Protein AF-A0A1H3VQ91-F1 (afdb_monomer)

Foldseek 3Di:
DKWAFADKAFPPDDDDPDDDPDFTKIWTWTADPVGDIDIDIDGPVLCVVQVPDHRFMWDADPVRRIHTPPPPPDDDDDPPPPDD

Solvent-accessible surface area (backbone atoms only — not comparable to full-atom values): 5330 Å² total; per-residue (Å²): 117,62,31,33,28,70,40,77,40,71,66,81,76,69,97,65,80,79,58,95,83,68,78,58,51,23,38,34,33,30,30,37,91,92,65,56,72,50,76,46,81,43,50,47,67,51,35,62,76,45,72,55,51,70,72,35,45,30,37,60,51,97,84,71,47,74,40,53,63,72,84,68,91,62,99,80,74,80,79,75,82,77,78,124

Nearest PDB structures (foldseek):
  3u58-assembly4_D  TM=5.971E-01  e=5.978E-02  Tetrahymena thermophila
  3rd4-assembly2_A  TM=4.781E-01  e=6.091E-01  Proteus penneri ATCC 35198
  3rd4-assembly5_D  TM=4.867E-01  e=1.153E+00  Proteus penneri ATCC 35198
  3rd4-assembly4_C  TM=4.187E-01  e=9.691E-01  Proteus penneri ATCC 35198
  3rd4-assembly3_B  TM=4.221E-01  e=1.373E+00  Proteus penneri ATCC 35198

Secondary structure (DSSP, 8-state):
-EEEEEEEEE-----S---TT---EEEEEEE-TT--EEEEEEEHHHHHHTT--TT-EEEE-TT--EEE----SSS-SGGGSS--

Sequence (84 aa):
MKYIVKKIQEADFGCEERPEGYTPQVVIRLRDEAGHEIEMEVADADLYANDINEADWVYFDKDNQIYKEVHLINEFLFDKKFKK

Mean predicted aligned error: 9.79 Å

pLDDT: mean 77.48, std 16.68, range [41.28, 94.5]

Radius of gyration: 14.76 Å; Cα contacts (8 Å, |Δi|>4): 125; chains: 1; bounding box: 37×35×39 Å

Structure (mmCIF, N/CA/C/O backbone):
data_AF-A0A1H3VQ91-F1
#
_entry.id   AF-A0A1H3VQ91-F1
#
loop_
_atom_site.group_PDB
_atom_site.id
_atom_site.type_symbol
_atom_site.label_atom_id
_atom_site.label_alt_id
_atom_site.label_comp_id
_atom_site.label_asym_id
_atom_site.label_entity_id
_atom_site.label_seq_id
_atom_site.pdbx_PDB_ins_code
_atom_site.Cartn_x
_atom_site.Cartn_y
_atom_site.Cartn_z
_atom_site.occupancy
_atom_site.B_iso_or_equiv
_atom_site.auth_seq_id
_atom_site.auth_comp_id
_atom_site.auth_asym_id
_atom_site.auth_atom_id
_atom_site.pdbx_PDB_model_num
ATOM 1 N N . MET A 1 1 ? -8.449 -1.613 -13.419 1.00 80.44 1 MET A N 1
ATOM 2 C CA . MET A 1 1 ? -6.995 -1.754 -13.655 1.00 80.44 1 MET A CA 1
ATOM 3 C C . MET A 1 1 ? -6.390 -2.353 -12.407 1.00 80.44 1 MET A C 1
ATOM 5 O O . MET A 1 1 ? -6.859 -2.014 -11.325 1.00 80.44 1 MET A O 1
ATOM 9 N N . LYS A 1 2 ? -5.426 -3.259 -12.563 1.00 89.06 2 LYS A N 1
ATOM 10 C CA . LYS A 1 2 ? -4.751 -3.902 -11.438 1.00 89.06 2 LYS A CA 1
ATOM 11 C C . LYS A 1 2 ? -3.314 -3.427 -11.346 1.00 89.06 2 LYS A C 1
ATOM 13 O O . LYS A 1 2 ? -2.696 -3.111 -12.361 1.00 89.06 2 LYS A O 1
ATOM 18 N N . TYR A 1 3 ? -2.806 -3.406 -10.130 1.00 93.19 3 TYR A N 1
ATOM 19 C CA . TYR A 1 3 ? -1.463 -2.961 -9.824 1.00 93.19 3 TYR A CA 1
ATOM 20 C C . TYR A 1 3 ? -0.827 -3.939 -8.850 1.00 93.19 3 TYR A C 1
ATOM 22 O O . TYR A 1 3 ? -1.521 -4.523 -8.025 1.00 93.19 3 TYR A O 1
ATOM 30 N N . ILE A 1 4 ? 0.485 -4.119 -8.931 1.00 93.62 4 ILE A N 1
ATOM 31 C CA . ILE A 1 4 ? 1.243 -4.848 -7.920 1.00 93.62 4 ILE A CA 1
ATOM 32 C C . ILE A 1 4 ? 1.797 -3.861 -6.897 1.00 93.62 4 ILE A C 1
ATOM 34 O O . ILE A 1 4 ? 2.394 -2.846 -7.266 1.00 93.62 4 ILE A O 1
ATOM 38 N N . VAL A 1 5 ? 1.622 -4.160 -5.614 1.00 93.50 5 VAL A N 1
ATOM 39 C CA . VAL A 1 5 ? 2.216 -3.380 -4.529 1.00 93.50 5 VAL A CA 1
ATOM 40 C C . VAL A 1 5 ? 3.719 -3.611 -4.542 1.00 93.50 5 VAL A C 1
ATOM 42 O O . VAL A 1 5 ? 4.210 -4.704 -4.284 1.00 93.50 5 VAL A O 1
ATOM 45 N N . LYS A 1 6 ? 4.482 -2.581 -4.890 1.00 94.50 6 LYS A N 1
ATOM 46 C CA . LYS A 1 6 ? 5.945 -2.623 -4.924 1.00 94.50 6 LYS A CA 1
ATOM 47 C C . LYS A 1 6 ? 6.560 -2.323 -3.575 1.00 94.50 6 LYS A C 1
ATOM 49 O O . LYS A 1 6 ? 7.599 -2.898 -3.270 1.00 94.50 6 LYS A O 1
ATOM 54 N N . LYS A 1 7 ? 5.969 -1.376 -2.849 1.00 92.56 7 LYS A N 1
ATOM 55 C CA . LYS A 1 7 ? 6.446 -0.946 -1.541 1.00 92.56 7 LYS A CA 1
ATOM 56 C C . LYS A 1 7 ? 5.322 -0.295 -0.754 1.00 92.56 7 LYS A C 1
ATOM 58 O O . LYS A 1 7 ? 4.525 0.433 -1.339 1.00 92.56 7 LYS A O 1
ATOM 63 N N . ILE A 1 8 ? 5.303 -0.508 0.553 1.00 90.12 8 ILE A N 1
ATOM 64 C CA . ILE A 1 8 ? 4.448 0.227 1.487 1.00 90.12 8 ILE A CA 1
ATOM 65 C C . ILE A 1 8 ? 5.380 1.108 2.316 1.00 90.12 8 ILE A C 1
ATOM 67 O O . ILE A 1 8 ? 6.355 0.629 2.891 1.00 90.12 8 ILE A O 1
ATOM 71 N N . GLN A 1 9 ? 5.150 2.413 2.291 1.00 86.75 9 GLN A N 1
ATOM 72 C CA . GLN A 1 9 ? 5.926 3.396 3.030 1.00 86.75 9 GLN A CA 1
ATOM 73 C C . GLN A 1 9 ? 5.011 4.049 4.050 1.00 86.75 9 GLN A C 1
ATOM 75 O O . GLN A 1 9 ? 4.094 4.785 3.698 1.00 86.75 9 GLN A O 1
ATOM 80 N N . GLU A 1 10 ? 5.268 3.796 5.324 1.00 76.69 10 GLU A N 1
ATOM 81 C CA . GLU A 1 10 ? 4.604 4.535 6.388 1.00 76.69 10 GLU A CA 1
ATOM 82 C C . GLU A 1 10 ? 4.974 6.018 6.263 1.00 76.69 10 GLU A C 1
ATOM 84 O O . GLU A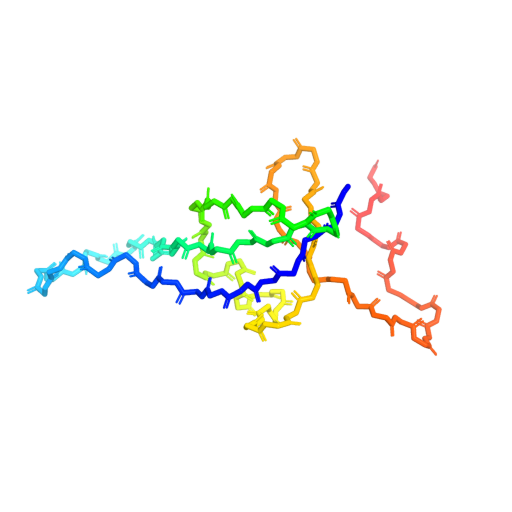 1 10 ? 6.145 6.351 6.047 1.00 76.69 10 GLU A O 1
ATOM 89 N N . ALA A 1 11 ? 3.983 6.912 6.348 1.00 66.44 11 ALA A N 1
ATOM 90 C CA . ALA A 1 11 ? 4.235 8.347 6.401 1.00 66.44 11 ALA A CA 1
ATOM 91 C C . ALA A 1 11 ? 4.819 8.683 7.783 1.00 66.44 11 ALA A C 1
ATOM 93 O O . ALA A 1 11 ? 4.135 9.153 8.690 1.00 66.44 11 ALA A O 1
ATOM 94 N N . ASP A 1 12 ? 6.094 8.353 7.968 1.00 59.66 12 ASP A N 1
ATOM 95 C CA . ASP A 1 12 ? 6.833 8.581 9.200 1.00 59.66 12 ASP A CA 1
ATOM 96 C C . ASP A 1 12 ? 7.272 10.050 9.259 1.00 59.66 12 ASP A C 1
ATOM 98 O O . ASP A 1 12 ? 8.403 10.419 8.949 1.00 59.66 12 ASP A O 1
ATOM 102 N N . PHE A 1 13 ? 6.328 10.928 9.598 1.00 53.78 13 PHE A N 1
ATOM 103 C CA . PHE A 1 13 ? 6.630 12.288 10.029 1.00 53.78 13 PHE A CA 1
ATOM 104 C C . PHE A 1 13 ? 6.649 12.321 11.555 1.00 53.78 13 PHE A C 1
ATOM 106 O O . PHE A 1 13 ? 5.654 12.668 12.174 1.00 53.78 13 PHE A O 1
ATOM 113 N N . GLY A 1 14 ? 7.793 11.965 12.142 1.00 51.41 14 GLY A N 1
ATOM 114 C CA . GLY A 1 14 ? 8.204 12.448 13.461 1.00 51.41 14 GLY A CA 1
ATOM 115 C C . GLY A 1 14 ? 7.439 11.898 14.669 1.00 51.41 14 GLY A C 1
ATOM 116 O O . GLY A 1 14 ? 6.217 11.849 14.740 1.00 51.41 14 GLY A O 1
ATOM 117 N N . CYS A 1 15 ? 8.202 11.519 15.687 1.00 49.03 15 CYS A N 1
ATOM 118 C CA . CYS A 1 15 ? 7.718 11.080 16.990 1.00 49.03 15 CYS A CA 1
ATOM 119 C C . CYS A 1 15 ? 7.194 12.269 17.827 1.00 49.03 15 CYS A C 1
ATOM 121 O O . CYS A 1 15 ? 7.755 12.596 18.869 1.00 49.03 15 CYS A O 1
ATOM 123 N N . GLU A 1 16 ? 6.142 12.937 17.362 1.00 60.56 16 GLU A N 1
ATOM 124 C CA . GLU A 1 16 ? 5.349 13.876 18.156 1.00 60.56 16 GLU A CA 1
ATOM 125 C C . GLU A 1 16 ? 3.980 13.229 18.361 1.00 60.56 16 GLU A C 1
ATOM 127 O O . GLU A 1 16 ? 3.133 13.237 17.474 1.00 60.56 16 GLU A O 1
ATOM 132 N N . GLU A 1 17 ? 3.854 12.538 19.498 1.00 53.97 17 GLU A N 1
ATOM 133 C CA . GLU A 1 17 ? 2.612 12.136 20.171 1.00 53.97 17 GLU A CA 1
ATOM 134 C C . GLU A 1 17 ? 1.372 12.144 19.258 1.00 53.97 17 GLU A C 1
ATOM 136 O O . GLU A 1 17 ? 0.600 13.105 19.239 1.00 53.97 17 GLU A O 1
ATOM 141 N N . ARG A 1 18 ? 1.189 11.068 18.471 1.00 58.97 18 ARG A N 1
ATOM 142 C CA . ARG A 1 18 ? 0.014 10.930 17.599 1.00 58.97 18 ARG A CA 1
ATOM 143 C C . ARG A 1 18 ? -1.247 11.081 18.461 1.00 58.97 18 ARG A C 1
ATOM 145 O O . ARG A 1 18 ? -1.428 10.284 19.385 1.00 58.97 18 ARG A O 1
ATOM 152 N N . PRO A 1 19 ? -2.112 12.072 18.186 1.00 61.59 19 PRO A N 1
ATOM 153 C CA . PRO A 1 19 ? -3.297 12.302 18.992 1.00 61.59 19 PRO A CA 1
ATOM 154 C C . PRO A 1 19 ? -4.239 11.097 18.936 1.00 61.59 19 PRO A C 1
ATOM 156 O O . PRO A 1 19 ? -4.315 10.371 17.939 1.00 61.59 19 PRO A O 1
ATOM 159 N N . GLU A 1 20 ? -4.973 10.900 20.026 1.00 58.50 20 GLU A N 1
ATOM 160 C CA . GLU A 1 20 ? -5.966 9.842 20.179 1.00 58.50 20 GLU A CA 1
ATOM 161 C C . GLU A 1 20 ? -7.017 9.967 19.058 1.00 58.50 20 GLU A C 1
ATOM 163 O O . GLU A 1 20 ? -7.749 10.952 18.985 1.00 58.50 20 GLU A O 1
ATOM 168 N N . GLY A 1 21 ? -7.064 8.992 18.143 1.00 62.50 21 GLY A N 1
ATOM 169 C CA . GLY A 1 21 ? -7.974 9.003 16.988 1.00 62.50 21 GLY A CA 1
ATOM 170 C C . GLY A 1 21 ? -7.346 9.393 15.644 1.00 62.50 21 GLY A C 1
ATOM 171 O O . GLY A 1 21 ? -8.065 9.464 14.646 1.00 62.50 21 GLY A O 1
ATOM 172 N N . TYR A 1 22 ? -6.027 9.608 15.567 1.00 65.31 22 TYR A N 1
ATOM 173 C CA . TYR A 1 22 ? -5.351 9.749 14.276 1.00 65.31 22 TYR A CA 1
ATOM 174 C C . TYR A 1 22 ? -5.352 8.415 13.519 1.00 65.31 22 TYR A C 1
ATOM 176 O O . TYR A 1 22 ? -4.850 7.408 14.018 1.00 65.31 22 TYR A O 1
ATOM 184 N N . THR A 1 23 ? -5.908 8.408 12.306 1.00 66.88 23 THR A N 1
ATOM 185 C CA . THR A 1 23 ? -5.832 7.239 11.422 1.00 66.88 23 THR A CA 1
ATOM 186 C C . THR A 1 23 ? -4.502 7.297 10.673 1.00 66.88 23 THR A C 1
ATOM 188 O O . THR A 1 23 ? -4.314 8.234 9.894 1.00 66.88 23 THR A O 1
ATOM 191 N N . PRO A 1 24 ? -3.573 6.350 10.898 1.00 76.25 24 PRO A N 1
ATOM 192 C CA . PRO A 1 24 ? -2.302 6.344 10.192 1.00 76.25 24 PRO A CA 1
ATOM 193 C C . PRO A 1 24 ? -2.534 6.225 8.685 1.00 76.25 24 PRO A C 1
ATOM 195 O O . PRO A 1 24 ? -3.290 5.369 8.221 1.00 76.25 24 PRO A O 1
ATOM 198 N N . GLN A 1 25 ? -1.899 7.118 7.933 1.00 84.06 25 GLN A N 1
ATOM 199 C CA . GLN A 1 25 ? -1.868 7.078 6.477 1.00 84.06 25 GLN A CA 1
ATOM 200 C C . GLN A 1 25 ? -0.504 6.567 6.027 1.00 84.06 25 GLN A C 1
ATOM 202 O O . GLN A 1 25 ? 0.525 6.868 6.637 1.00 84.06 25 GLN A O 1
ATOM 207 N N . VAL A 1 26 ? -0.505 5.776 4.964 1.00 87.25 26 VAL A N 1
ATOM 208 C CA . VAL A 1 26 ? 0.691 5.178 4.381 1.00 87.25 26 VAL A CA 1
ATOM 209 C C . VAL A 1 26 ? 0.694 5.433 2.882 1.00 87.25 26 VAL A C 1
ATOM 211 O O . VAL A 1 26 ? -0.345 5.418 2.222 1.00 87.25 26 VAL A O 1
ATOM 214 N N . VAL A 1 27 ? 1.875 5.684 2.336 1.00 89.75 27 VAL A N 1
ATOM 215 C CA . VAL A 1 27 ? 2.092 5.839 0.902 1.00 89.75 27 VAL A CA 1
ATOM 216 C C . VAL A 1 27 ? 2.447 4.478 0.330 1.00 89.75 27 VAL A C 1
ATOM 218 O O . VAL A 1 27 ? 3.467 3.888 0.682 1.00 89.75 27 VAL A O 1
ATOM 221 N N . ILE A 1 28 ? 1.637 3.972 -0.589 1.00 90.81 28 ILE A N 1
ATOM 222 C CA . ILE A 1 28 ? 1.940 2.747 -1.322 1.00 90.81 28 ILE A CA 1
ATOM 223 C C . ILE A 1 28 ? 2.479 3.078 -2.709 1.00 90.81 28 ILE A C 1
ATOM 225 O O . ILE A 1 28 ? 1.936 3.906 -3.440 1.00 90.81 28 ILE A O 1
ATOM 229 N N . ARG A 1 29 ? 3.557 2.391 -3.078 1.00 93.75 29 ARG A N 1
ATOM 230 C CA . ARG A 1 29 ? 4.088 2.343 -4.437 1.00 93.75 29 ARG A CA 1
ATOM 231 C C . ARG A 1 29 ? 3.481 1.166 -5.156 1.00 93.75 29 ARG A C 1
ATOM 233 O O . ARG A 1 29 ? 3.631 0.022 -4.732 1.00 93.75 29 ARG A O 1
ATOM 24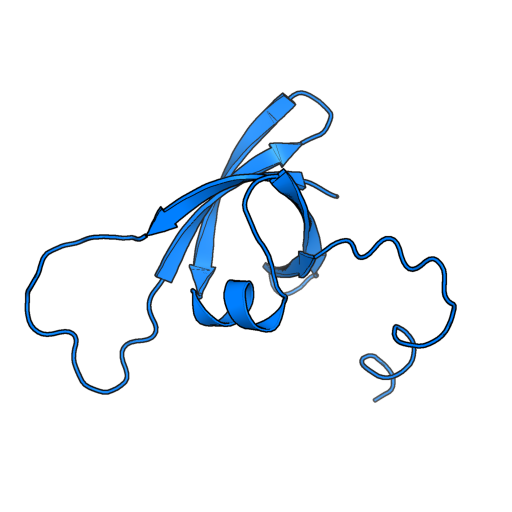0 N N . LEU A 1 30 ? 2.854 1.449 -6.275 1.00 93.75 30 LEU A N 1
ATOM 241 C CA . LEU A 1 30 ? 2.156 0.497 -7.110 1.00 93.75 30 LEU A CA 1
ATOM 242 C C . LEU A 1 30 ? 2.799 0.472 -8.480 1.00 93.75 30 LEU A C 1
ATOM 244 O O . LEU A 1 30 ? 3.272 1.496 -8.961 1.00 93.75 30 LEU A O 1
ATOM 248 N N . ARG A 1 31 ? 2.788 -0.686 -9.126 1.00 94.50 31 ARG A N 1
ATOM 249 C CA . ARG A 1 31 ? 3.267 -0.833 -10.496 1.00 94.50 31 ARG A CA 1
ATOM 250 C C . ARG A 1 31 ? 2.226 -1.522 -11.354 1.00 94.50 31 ARG A C 1
ATOM 252 O O . ARG A 1 31 ? 1.656 -2.524 -10.936 1.00 94.50 31 ARG A O 1
ATOM 259 N N . ASP A 1 32 ? 1.981 -1.001 -12.544 1.00 93.00 32 ASP A N 1
ATOM 260 C CA . ASP A 1 32 ? 1.089 -1.643 -13.503 1.00 93.00 32 ASP A CA 1
ATOM 261 C C . ASP A 1 32 ? 1.836 -2.668 -14.380 1.00 93.00 32 ASP A C 1
ATOM 263 O O . ASP A 1 32 ? 3.063 -2.809 -14.333 1.00 93.00 32 ASP A O 1
ATOM 267 N N . GLU A 1 33 ? 1.085 -3.401 -15.198 1.00 88.50 33 GLU A N 1
ATOM 268 C CA . GLU A 1 33 ? 1.623 -4.411 -16.115 1.00 88.50 33 GLU A CA 1
ATOM 269 C C . GLU A 1 33 ? 2.533 -3.835 -17.215 1.00 88.50 33 GLU A C 1
ATOM 271 O O . GLU A 1 33 ? 3.487 -4.501 -17.620 1.00 88.50 33 GLU A O 1
ATOM 276 N N . ALA A 1 34 ? 2.312 -2.589 -17.646 1.00 90.12 34 ALA A N 1
ATOM 277 C CA . ALA A 1 34 ? 3.188 -1.874 -18.574 1.00 90.12 34 ALA A CA 1
ATOM 278 C C . ALA A 1 34 ? 4.484 -1.376 -17.909 1.00 90.12 34 ALA A C 1
ATOM 280 O O . ALA A 1 34 ? 5.426 -0.986 -18.600 1.00 90.12 34 ALA A O 1
ATOM 281 N N . GLY A 1 35 ? 4.564 -1.426 -16.577 1.00 89.88 35 GLY A N 1
ATOM 282 C CA . GLY A 1 35 ? 5.736 -1.032 -15.806 1.00 89.88 35 GLY A CA 1
ATOM 283 C C . GLY A 1 35 ? 5.778 0.434 -15.382 1.00 89.88 35 GLY A C 1
ATOM 284 O O . GLY A 1 35 ? 6.822 0.859 -14.892 1.00 89.88 35 GLY A O 1
ATOM 285 N N . HIS A 1 36 ? 4.688 1.189 -15.523 1.00 92.69 36 HIS A N 1
ATOM 286 C CA . HIS A 1 36 ? 4.528 2.468 -14.843 1.00 92.69 36 HIS A CA 1
ATOM 287 C C . HIS A 1 36 ? 4.340 2.261 -13.347 1.00 92.69 36 HIS A C 1
ATOM 289 O O . HIS A 1 36 ? 3.612 1.380 -12.889 1.00 92.69 36 HIS A O 1
ATOM 295 N N . GLU A 1 37 ? 4.997 3.125 -12.588 1.00 93.50 37 GLU A N 1
ATOM 296 C CA . GLU A 1 37 ? 4.943 3.143 -11.138 1.00 93.50 37 GLU A CA 1
ATOM 297 C C . GLU A 1 37 ? 4.163 4.381 -10.693 1.00 93.50 37 GLU A C 1
ATOM 299 O O . GLU A 1 37 ? 4.394 5.479 -11.199 1.00 93.50 37 GLU A O 1
ATOM 304 N N . ILE A 1 38 ? 3.218 4.194 -9.776 1.00 91.88 38 ILE A N 1
ATOM 305 C CA . ILE A 1 38 ? 2.407 5.261 -9.190 1.00 91.88 38 ILE A CA 1
ATOM 306 C C . ILE A 1 38 ? 2.502 5.192 -7.669 1.00 91.88 38 ILE A C 1
ATOM 308 O O . ILE A 1 38 ? 2.649 4.118 -7.087 1.00 91.88 38 ILE A O 1
ATOM 312 N N . GLU A 1 39 ? 2.414 6.347 -7.027 1.00 91.44 39 GLU A N 1
ATOM 313 C CA . GLU A 1 39 ? 2.387 6.484 -5.574 1.00 91.44 39 GLU A CA 1
ATOM 314 C C . GLU A 1 39 ? 1.011 6.977 -5.153 1.00 91.44 39 GLU A C 1
ATOM 316 O O . GLU A 1 39 ? 0.444 7.858 -5.802 1.00 91.44 39 GLU A O 1
ATOM 321 N N . MET A 1 40 ? 0.465 6.404 -4.083 1.00 88.12 40 MET A N 1
ATOM 322 C CA . MET A 1 40 ? -0.803 6.864 -3.534 1.00 88.12 40 MET A CA 1
ATOM 323 C C . MET A 1 40 ? -0.884 6.707 -2.025 1.00 88.12 40 MET A C 1
ATOM 325 O O . MET A 1 40 ? -0.340 5.768 -1.451 1.00 88.12 40 MET A O 1
ATOM 329 N N . GLU A 1 41 ? -1.601 7.631 -1.402 1.00 88.62 41 GLU A N 1
ATOM 330 C CA . GLU A 1 41 ? -1.865 7.644 0.030 1.00 88.62 41 GLU A CA 1
ATOM 331 C C . GLU A 1 41 ? -3.135 6.846 0.329 1.00 88.62 41 GLU A C 1
ATOM 333 O O . GLU A 1 41 ? -4.199 7.101 -0.237 1.00 88.62 41 GLU A O 1
ATOM 338 N N . VAL A 1 42 ? -3.015 5.864 1.216 1.00 87.31 42 VAL A N 1
ATOM 339 C CA . VAL A 1 42 ? -4.120 5.031 1.697 1.00 87.31 42 VAL A CA 1
ATOM 340 C C . VAL A 1 42 ? -4.087 4.964 3.218 1.00 87.31 42 VAL A C 1
ATOM 342 O O . VAL A 1 42 ? -3.048 5.174 3.843 1.00 87.31 42 VAL A O 1
ATOM 345 N N . ALA A 1 43 ? -5.228 4.673 3.836 1.00 86.62 43 ALA A N 1
ATOM 346 C CA . ALA A 1 43 ? -5.255 4.400 5.264 1.00 86.62 43 ALA A CA 1
ATOM 347 C C . ALA A 1 43 ? -4.553 3.064 5.552 1.00 86.62 43 ALA A C 1
ATOM 349 O O . ALA A 1 43 ? -4.823 2.058 4.896 1.00 86.62 43 ALA A O 1
ATOM 350 N N . ASP A 1 44 ? -3.699 3.038 6.571 1.00 85.12 44 ASP A N 1
ATOM 351 C CA . ASP A 1 44 ? -3.059 1.812 7.065 1.00 85.12 44 ASP A CA 1
ATOM 352 C C . ASP A 1 44 ? -4.102 0.740 7.424 1.00 85.12 44 ASP A C 1
ATOM 354 O O . ASP A 1 44 ? -3.987 -0.431 7.059 1.00 85.12 44 ASP A O 1
ATOM 358 N N . ALA A 1 45 ? -5.199 1.179 8.049 1.00 85.69 45 ALA A N 1
ATOM 359 C CA . ALA A 1 45 ? -6.313 0.319 8.421 1.00 85.69 45 ALA A CA 1
ATOM 360 C C . ALA A 1 45 ? -6.963 -0.376 7.211 1.00 85.69 45 ALA A C 1
ATOM 362 O O . ALA A 1 45 ? -7.400 -1.516 7.345 1.00 85.69 45 ALA A O 1
ATOM 363 N N . ASP A 1 46 ? -7.013 0.269 6.039 1.00 86.69 46 ASP A N 1
ATOM 364 C CA . ASP A 1 46 ? -7.549 -0.336 4.813 1.00 86.69 46 ASP A CA 1
ATOM 365 C C . ASP A 1 46 ? -6.631 -1.440 4.282 1.00 86.69 46 ASP A C 1
ATOM 367 O O . ASP A 1 46 ? -7.120 -2.493 3.866 1.00 86.69 46 ASP A O 1
ATOM 371 N N . LEU A 1 47 ? -5.309 -1.239 4.330 1.00 87.75 47 LEU A N 1
ATOM 372 C CA . LEU A 1 47 ? -4.350 -2.279 3.952 1.00 87.75 47 LEU A CA 1
ATOM 373 C C . LEU A 1 47 ? -4.471 -3.489 4.874 1.00 87.75 47 LEU A C 1
ATOM 375 O O . LEU A 1 47 ? -4.575 -4.617 4.392 1.00 87.75 47 LEU A O 1
ATOM 379 N N . TYR A 1 48 ? -4.539 -3.249 6.184 1.00 85.00 48 TYR A N 1
ATOM 380 C CA . TYR A 1 48 ? -4.699 -4.306 7.176 1.00 85.00 48 TYR A CA 1
ATOM 381 C C . TYR A 1 48 ? -6.039 -5.040 7.025 1.00 85.00 48 TYR A C 1
ATOM 383 O O . TYR A 1 48 ? -6.086 -6.268 7.035 1.00 85.00 48 TYR A O 1
ATOM 391 N N . ALA A 1 49 ? -7.140 -4.309 6.822 1.00 86.62 49 ALA A N 1
ATOM 392 C CA . ALA A 1 49 ? -8.472 -4.890 6.657 1.00 86.62 49 ALA A CA 1
ATOM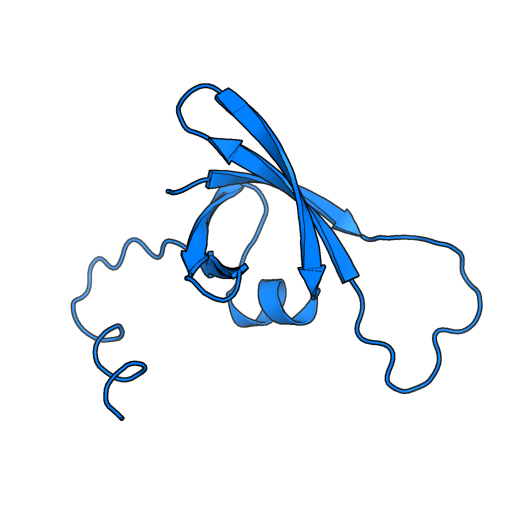 393 C C . ALA A 1 49 ? -8.599 -5.763 5.397 1.00 86.62 49 ALA A C 1
ATOM 395 O O . ALA A 1 49 ? -9.385 -6.712 5.387 1.00 86.62 49 ALA A O 1
ATOM 396 N N . ASN A 1 50 ? -7.842 -5.444 4.344 1.00 86.12 50 ASN A N 1
ATOM 397 C CA . ASN A 1 50 ? -7.831 -6.186 3.083 1.00 86.12 50 ASN A CA 1
ATOM 398 C C . ASN A 1 50 ? -6.647 -7.163 2.959 1.00 86.12 50 ASN A C 1
ATOM 400 O O . ASN A 1 50 ? -6.486 -7.770 1.899 1.00 86.12 50 ASN A O 1
ATOM 404 N N . ASP A 1 51 ? -5.842 -7.327 4.017 1.00 88.81 51 ASP A N 1
ATOM 405 C CA . ASP A 1 51 ? -4.653 -8.190 4.053 1.00 88.81 51 ASP A CA 1
ATOM 406 C C . ASP A 1 51 ? -3.669 -7.901 2.897 1.00 88.81 51 ASP A C 1
ATOM 408 O O . ASP A 1 51 ? -3.129 -8.805 2.256 1.00 88.81 51 ASP A O 1
ATOM 412 N N . ILE A 1 52 ? -3.480 -6.622 2.568 1.00 90.19 52 ILE A N 1
ATOM 413 C CA . ILE A 1 52 ? -2.634 -6.184 1.453 1.00 90.19 52 ILE A CA 1
ATOM 414 C C . ILE A 1 52 ? -1.191 -6.054 1.926 1.00 90.19 52 ILE A C 1
ATOM 416 O O . ILE A 1 52 ? -0.889 -5.244 2.800 1.00 90.19 52 ILE A O 1
ATOM 420 N N . ASN A 1 53 ? -0.291 -6.800 1.288 1.00 90.19 53 ASN A N 1
ATOM 421 C CA . ASN A 1 53 ? 1.139 -6.760 1.565 1.00 90.19 53 ASN A CA 1
ATOM 422 C C . ASN A 1 53 ? 1.945 -6.366 0.318 1.00 90.19 53 ASN A C 1
ATOM 424 O O . ASN A 1 53 ? 1.428 -6.257 -0.796 1.00 90.19 53 ASN A O 1
ATOM 428 N N . GLU A 1 54 ? 3.247 -6.149 0.486 1.00 91.44 54 GLU A N 1
ATOM 429 C CA . GLU A 1 54 ? 4.152 -6.001 -0.653 1.00 91.44 54 GLU A CA 1
ATOM 430 C C . GLU A 1 54 ? 4.111 -7.254 -1.546 1.00 91.44 54 GLU A C 1
ATOM 432 O O . GLU A 1 54 ? 4.024 -8.383 -1.069 1.00 91.44 54 GLU A O 1
ATOM 437 N N . ALA A 1 55 ? 4.195 -7.039 -2.857 1.00 90.94 55 ALA A N 1
ATOM 438 C CA . ALA A 1 55 ? 4.008 -8.017 -3.926 1.00 90.94 55 ALA A CA 1
ATOM 439 C C . ALA A 1 55 ? 2.578 -8.562 -4.114 1.00 90.94 55 ALA A C 1
ATOM 441 O O . ALA A 1 55 ? 2.377 -9.379 -5.016 1.00 90.94 55 ALA A O 1
ATOM 442 N N . ASP A 1 56 ? 1.580 -8.085 -3.361 1.00 91.69 56 ASP A N 1
ATOM 443 C CA . ASP A 1 56 ? 0.179 -8.393 -3.658 1.00 91.69 56 ASP A CA 1
ATOM 444 C C . ASP A 1 56 ? -0.326 -7.627 -4.881 1.00 91.69 56 ASP A C 1
ATOM 446 O O . ASP A 1 56 ? 0.044 -6.478 -5.141 1.00 91.69 56 ASP A O 1
ATOM 450 N N . TRP A 1 57 ? -1.224 -8.271 -5.621 1.00 91.50 57 TRP A N 1
ATOM 451 C CA . TRP A 1 57 ? -2.005 -7.611 -6.657 1.00 91.50 5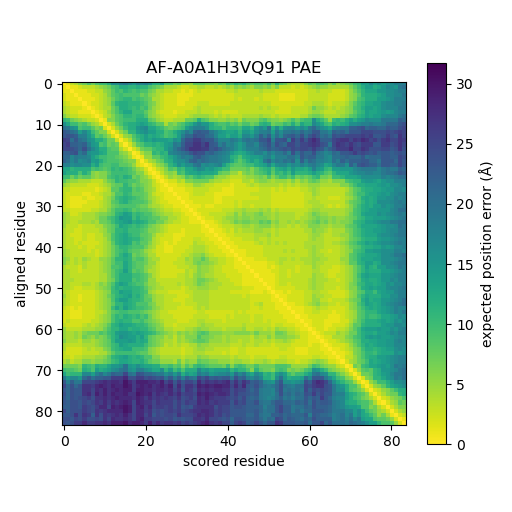7 TRP A CA 1
ATOM 452 C C . TRP A 1 57 ? -3.212 -6.935 -6.024 1.00 91.50 57 TRP A C 1
ATOM 454 O O . TRP A 1 57 ? -3.911 -7.527 -5.205 1.00 91.50 57 TRP A O 1
ATOM 464 N N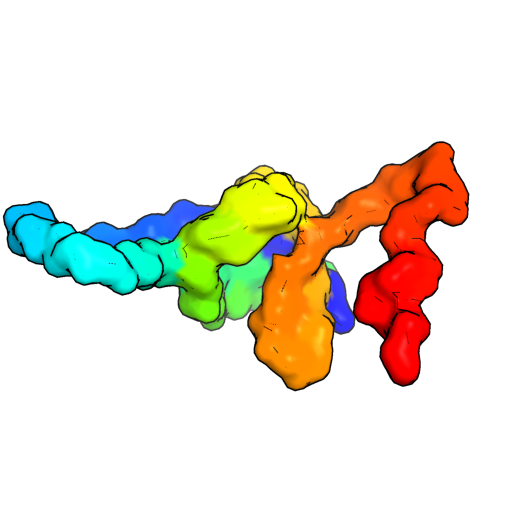 . VAL A 1 58 ? -3.463 -5.693 -6.412 1.00 91.50 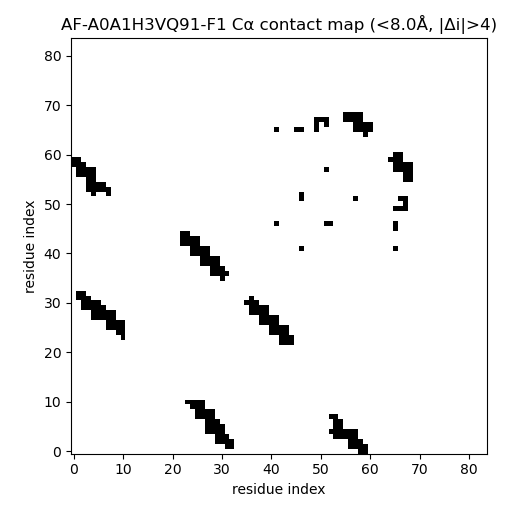58 VAL A N 1
ATOM 465 C CA . VAL A 1 58 ? -4.546 -4.859 -5.897 1.00 91.50 58 VAL A CA 1
ATOM 466 C C . VAL A 1 58 ? -5.283 -4.162 -7.032 1.00 91.50 58 VAL A C 1
ATOM 468 O O . VAL A 1 58 ? -4.752 -3.977 -8.131 1.00 91.50 58 VAL A O 1
ATOM 471 N N . TYR A 1 59 ? -6.514 -3.748 -6.767 1.00 90.19 59 TYR A N 1
ATOM 472 C CA . TYR A 1 59 ? -7.318 -2.935 -7.671 1.00 90.19 59 TYR A CA 1
ATOM 473 C C . TYR A 1 59 ? -8.075 -1.857 -6.895 1.00 90.19 59 TYR A C 1
ATOM 475 O O . TYR A 1 59 ? -8.290 -1.977 -5.689 1.00 90.19 59 TYR A O 1
ATOM 483 N N . PHE A 1 60 ? -8.472 -0.808 -7.613 1.00 88.38 60 PHE A N 1
ATOM 484 C CA . PHE A 1 60 ? -9.230 0.315 -7.066 1.00 88.38 60 PHE A CA 1
ATOM 485 C C . PHE A 1 60 ? -10.672 0.274 -7.545 1.00 88.38 60 PHE A C 1
ATOM 487 O O . PHE A 1 60 ? -10.922 0.016 -8.728 1.00 88.38 60 PHE A O 1
ATOM 494 N N . ASP A 1 61 ? -11.603 0.547 -6.634 1.00 86.50 61 ASP A N 1
ATOM 495 C CA . ASP A 1 61 ? -13.006 0.791 -6.978 1.00 86.50 61 ASP A CA 1
ATOM 496 C C . ASP A 1 61 ? -13.239 2.266 -7.376 1.00 86.50 61 ASP A C 1
ATOM 498 O O . ASP A 1 61 ? -12.314 3.083 -7.387 1.00 86.50 61 ASP A O 1
ATOM 502 N N . LYS A 1 62 ? -14.479 2.623 -7.728 1.00 84.56 62 LYS A N 1
ATOM 503 C CA . LYS A 1 62 ? -14.887 3.973 -8.145 1.00 84.56 62 LYS A CA 1
ATOM 504 C C . LYS A 1 62 ? -14.700 5.012 -7.042 1.00 84.56 62 LYS A C 1
ATOM 506 O O . LYS A 1 62 ? -14.514 6.184 -7.351 1.00 84.56 62 LYS A O 1
ATOM 511 N N . ASP A 1 63 ? -14.725 4.572 -5.790 1.00 84.94 63 ASP A N 1
ATOM 512 C CA . ASP A 1 63 ? -14.491 5.390 -4.600 1.00 84.94 63 ASP A CA 1
ATOM 513 C C . ASP A 1 63 ? -13.001 5.463 -4.200 1.00 84.94 63 ASP A C 1
ATOM 515 O O . ASP A 1 63 ? -12.685 5.833 -3.071 1.00 84.94 63 ASP A O 1
ATOM 519 N N . ASN A 1 64 ? -12.069 5.085 -5.089 1.00 81.62 64 ASN A N 1
ATOM 520 C CA . ASN A 1 64 ? -10.620 5.050 -4.823 1.00 81.62 64 ASN A CA 1
ATOM 521 C C . ASN A 1 64 ? -10.196 4.116 -3.670 1.00 81.62 64 ASN A C 1
ATOM 523 O O . ASN A 1 64 ? -9.074 4.201 -3.173 1.00 81.62 64 ASN A O 1
ATOM 527 N N . GLN A 1 65 ? -11.067 3.191 -3.269 1.00 85.19 65 GLN A N 1
ATOM 528 C CA . GLN A 1 65 ? -10.786 2.205 -2.229 1.00 85.19 65 GLN A CA 1
ATOM 529 C C . GLN A 1 65 ? -9.966 1.040 -2.786 1.00 85.19 65 GLN A C 1
ATO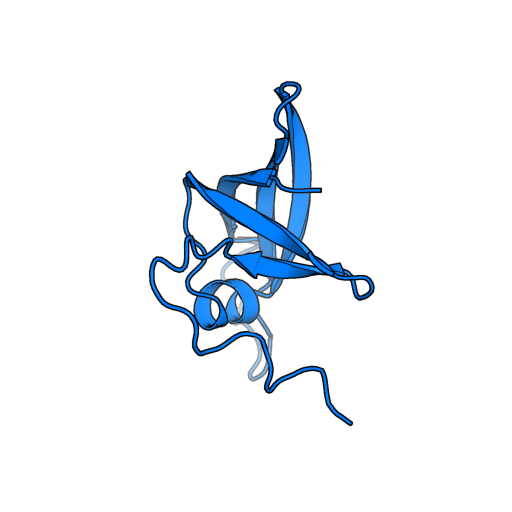M 531 O O . GLN A 1 65 ? -10.232 0.569 -3.896 1.00 85.19 65 GLN A O 1
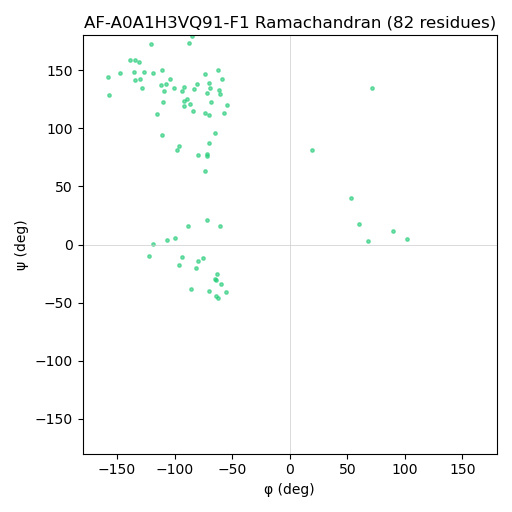ATOM 536 N N . ILE A 1 66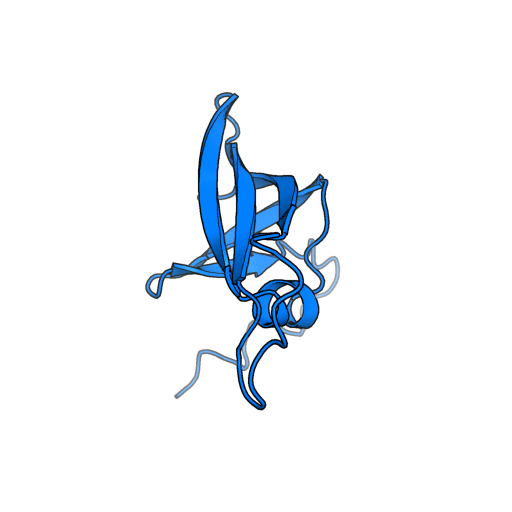 ? -8.974 0.593 -2.016 1.00 87.62 66 ILE A N 1
ATOM 537 C CA . ILE A 1 66 ? -8.038 -0.458 -2.413 1.00 87.62 66 ILE A CA 1
ATOM 538 C C . ILE A 1 66 ? -8.524 -1.837 -1.969 1.00 87.62 66 ILE A C 1
ATOM 540 O O . ILE A 1 66 ? -8.933 -2.028 -0.826 1.00 87.62 66 ILE A O 1
ATOM 544 N N . TYR A 1 67 ? -8.426 -2.814 -2.865 1.00 88.50 67 TYR A N 1
ATOM 545 C CA . TYR A 1 67 ? -8.780 -4.201 -2.585 1.00 88.50 67 TYR A CA 1
ATOM 546 C C . TYR A 1 67 ? -7.714 -5.150 -3.113 1.00 88.50 67 TYR A C 1
ATOM 548 O O . TYR A 1 67 ? -7.181 -4.954 -4.205 1.00 88.50 67 TYR A O 1
ATOM 556 N N . LYS A 1 68 ? -7.439 -6.212 -2.354 1.00 89.06 68 LYS A N 1
ATOM 557 C CA . LYS A 1 68 ? -6.556 -7.302 -2.772 1.00 89.06 68 LYS A CA 1
ATOM 558 C C . LYS A 1 68 ? -7.228 -8.156 -3.845 1.00 89.06 68 LYS A C 1
ATOM 560 O O . LYS A 1 68 ? -8.368 -8.600 -3.686 1.00 89.06 68 LYS A O 1
ATOM 565 N N . GLU A 1 69 ? -6.512 -8.414 -4.934 1.00 85.44 69 GLU A N 1
ATOM 566 C CA . GLU A 1 69 ? -6.870 -9.417 -5.935 1.00 85.44 69 GLU A CA 1
ATOM 567 C C . GLU A 1 69 ? -6.677 -10.800 -5.305 1.00 85.44 69 GLU A C 1
ATOM 569 O O . GLU A 1 69 ? -5.621 -11.425 -5.381 1.00 85.44 69 GLU A O 1
ATOM 574 N N . VAL A 1 70 ? -7.719 -11.282 -4.635 1.00 73.56 70 VAL A N 1
ATOM 575 C CA . VAL A 1 70 ? -7.774 -12.664 -4.179 1.00 73.56 70 VAL A CA 1
ATOM 576 C C . VAL A 1 70 ? -8.017 -13.555 -5.392 1.00 73.56 70 VAL A C 1
ATOM 578 O O . VAL A 1 70 ? -9.084 -13.521 -6.005 1.00 73.56 70 VAL A O 1
ATOM 581 N N . HIS A 1 71 ? -7.028 -14.375 -5.751 1.00 61.59 71 HIS A N 1
ATOM 582 C CA . HIS A 1 71 ? -7.224 -15.455 -6.714 1.00 61.59 71 HIS A CA 1
ATOM 583 C C . HIS A 1 71 ? -8.070 -16.535 -6.029 1.00 61.59 71 HIS A C 1
ATOM 585 O O . HIS A 1 71 ? -7.564 -17.516 -5.485 1.00 61.59 71 HIS A O 1
ATOM 591 N N . LEU A 1 72 ? -9.377 -16.285 -5.948 1.00 54.91 72 LEU A N 1
ATOM 592 C CA . LEU A 1 72 ? -10.344 -17.207 -5.384 1.00 54.91 72 LEU A CA 1
ATOM 593 C C . LEU A 1 72 ? -10.384 -18.444 -6.273 1.00 54.91 72 LEU A C 1
ATOM 595 O O . LEU A 1 72 ? -11.143 -18.521 -7.231 1.00 54.91 72 LEU A O 1
ATOM 599 N N . ILE A 1 73 ? -9.625 -19.461 -5.885 1.00 51.44 73 ILE A N 1
ATOM 600 C CA . ILE A 1 73 ? -9.890 -20.839 -6.294 1.00 51.44 73 ILE A CA 1
ATOM 601 C C . ILE A 1 73 ? -11.140 -21.413 -5.595 1.00 51.44 73 ILE A C 1
ATOM 603 O O . ILE A 1 73 ? -11.256 -22.626 -5.501 1.00 51.44 73 ILE A O 1
ATOM 607 N N . ASN A 1 74 ? -12.070 -20.584 -5.085 1.00 45.34 74 ASN A N 1
ATOM 608 C CA . ASN A 1 74 ? -13.383 -21.035 -4.609 1.00 45.34 74 ASN A CA 1
ATOM 609 C C . ASN A 1 74 ? -14.466 -19.927 -4.598 1.00 45.34 74 ASN A C 1
ATOM 611 O O . ASN A 1 74 ? -14.307 -18.850 -4.026 1.00 45.34 74 ASN A O 1
ATOM 615 N N . GLU A 1 75 ? -15.600 -20.265 -5.207 1.00 50.78 75 GLU A N 1
ATOM 616 C CA . GLU A 1 75 ? -16.753 -19.484 -5.691 1.00 50.78 75 GLU A CA 1
ATOM 617 C C . GLU A 1 75 ? -17.607 -18.628 -4.710 1.00 50.78 75 GLU A C 1
ATOM 619 O O . GLU A 1 75 ? -18.710 -18.251 -5.090 1.00 50.78 75 GLU A O 1
ATOM 624 N N . PHE A 1 76 ? -17.213 -18.274 -3.474 1.00 48.53 76 PHE A N 1
ATOM 625 C CA . PHE A 1 76 ? -18.251 -17.949 -2.455 1.00 48.53 76 PHE A CA 1
ATOM 626 C C . PHE A 1 76 ? -18.342 -16.560 -1.788 1.00 48.53 76 PHE A C 1
ATOM 628 O O . PHE A 1 76 ? -19.246 -16.381 -0.971 1.00 48.53 76 PHE A O 1
ATOM 635 N N . LEU A 1 77 ? -17.504 -15.556 -2.085 1.00 48.75 77 LEU A N 1
ATOM 636 C CA . LEU A 1 77 ? -17.497 -14.321 -1.259 1.00 48.75 77 LEU A CA 1
ATOM 637 C C . LEU A 1 77 ? -17.775 -12.983 -1.963 1.00 48.75 77 LEU A C 1
ATOM 639 O O . LEU A 1 77 ? -18.031 -12.000 -1.268 1.00 48.75 77 LEU A O 1
ATOM 643 N N . PHE A 1 78 ? -17.816 -12.913 -3.296 1.00 51.12 78 PHE A N 1
ATOM 644 C CA . PHE A 1 78 ? -17.963 -11.616 -3.979 1.00 51.12 78 PHE A CA 1
ATOM 645 C C . PHE A 1 78 ? -19.417 -11.094 -4.060 1.00 51.12 78 PHE A C 1
ATOM 647 O O . PHE A 1 78 ? -19.636 -9.892 -4.183 1.00 51.12 78 PHE A O 1
ATOM 654 N N . ASP A 1 79 ? -20.431 -11.958 -3.921 1.00 49.53 79 ASP A N 1
ATOM 655 C CA . ASP A 1 79 ? -21.835 -11.594 -4.212 1.00 49.53 79 ASP A CA 1
ATOM 656 C C . ASP A 1 79 ? -22.548 -10.798 -3.093 1.00 49.53 79 ASP A C 1
ATOM 658 O O . ASP A 1 79 ? -23.604 -10.209 -3.315 1.00 49.53 79 ASP A O 1
ATOM 662 N N . LYS A 1 80 ? -21.997 -10.730 -1.868 1.00 50.28 80 LYS A N 1
ATOM 663 C CA . LYS A 1 80 ? -22.734 -10.163 -0.715 1.00 50.28 80 LYS A CA 1
ATOM 664 C C . LYS A 1 80 ? -22.516 -8.679 -0.410 1.00 50.28 80 LYS A C 1
ATOM 666 O O . LYS A 1 80 ? -23.271 -8.153 0.404 1.00 50.28 80 LYS A O 1
ATOM 671 N N . LYS A 1 81 ? -21.545 -7.987 -1.021 1.00 49.59 81 LYS A N 1
ATOM 672 C CA . LYS A 1 81 ? -21.258 -6.574 -0.673 1.00 49.59 81 LYS A CA 1
ATOM 673 C C . LYS A 1 81 ? -21.930 -5.530 -1.577 1.00 49.59 81 LYS A C 1
ATOM 675 O O . LYS A 1 81 ? -22.074 -4.394 -1.146 1.00 49.59 81 LYS A O 1
ATOM 680 N N . PHE A 1 82 ? -22.405 -5.910 -2.767 1.00 54.53 82 PHE A N 1
ATOM 681 C CA . PHE A 1 82 ? -22.998 -4.975 -3.744 1.00 54.53 82 PHE A CA 1
ATOM 682 C C . PHE A 1 82 ? -24.525 -5.059 -3.896 1.00 54.53 82 PHE A C 1
ATOM 684 O O . PHE A 1 82 ? -25.096 -4.353 -4.723 1.00 54.53 82 PHE A O 1
ATOM 691 N N . LYS A 1 83 ? -25.217 -5.883 -3.101 1.00 45.00 83 LYS A N 1
ATOM 692 C CA . LYS A 1 83 ? -26.682 -5.987 -3.152 1.00 45.00 83 LYS A CA 1
ATOM 693 C C . LYS A 1 83 ? -27.317 -5.129 -2.055 1.00 45.00 83 LYS A C 1
ATOM 695 O O . LYS A 1 83 ? -27.674 -5.635 -0.993 1.00 45.00 83 LYS A O 1
ATOM 700 N N . LYS A 1 84 ? -27.430 -3.828 -2.317 1.00 41.28 84 LYS A N 1
ATOM 701 C CA . LYS A 1 84 ? -28.390 -2.948 -1.645 1.00 41.28 84 LYS A CA 1
ATOM 702 C C . LYS A 1 84 ? -29.332 -2.358 -2.682 1.00 41.28 84 LYS A C 1
ATOM 704 O O . LYS A 1 84 ? -28.837 -2.028 -3.780 1.00 41.28 84 LYS A O 1
#